Protein AF-A0A8T2UCJ9-F1 (afdb_monomer_lite)

Organism: Ceratopteris richardii (NCBI:txid49495)

Sequence (100 aa):
MMRISHARVVLGVSGDASLSQITEAYQCLKTAKGSGPIFKDAAYTTGVSVARGSRRMQFSAVAVPFMFIIMGTIGLGLAQARRAYKENQKHSSSHNPFLP

Radius of gyration: 32.93 Å; chains: 1; bounding box: 54×34×90 Å

Foldseek 3Di:
DDDPVVLCVVLVHDPPDDPVVSVVSVVVVVVCVVPDDPPPPDDDDDPDPPPPPDPVVVVCVVVVVVVVVVVVVVVVVVVVVVVVVVVCCVVCPPPPVPPD

pLDDT: mean 71.78, std 15.45, range [41.59, 96.69]

Secondary structure (DSSP, 8-state):
---HHHHHHHHT--TT--HHHHHHHHHHHHHHTTS--------S----------HHHHHHHHHHHHHHHHHHHHHHHHHHHHHHHHHHHHH-----TT--

Structure (mmCIF, N/CA/C/O backbone):
data_AF-A0A8T2UCJ9-F1
#
_entry.id   AF-A0A8T2UCJ9-F1
#
loop_
_atom_site.group_PDB
_atom_site.id
_atom_site.type_symbol
_atom_site.label_atom_id
_atom_site.label_alt_id
_atom_site.label_comp_id
_atom_site.label_asym_id
_atom_site.label_entity_id
_atom_site.label_seq_id
_atom_site.pdbx_PDB_ins_code
_atom_site.Cartn_x
_atom_site.Cartn_y
_atom_site.Cartn_z
_atom_site.occupancy
_atom_site.B_iso_or_equiv
_atom_site.auth_seq_id
_atom_site.auth_comp_id
_atom_site.auth_asym_id
_atom_site.auth_atom_id
_atom_site.pdbx_PDB_model_num
ATOM 1 N N . MET A 1 1 ? 16.957 -28.892 -47.985 1.00 49.56 1 MET A N 1
ATOM 2 C CA . MET A 1 1 ? 17.955 -27.798 -47.909 1.00 49.56 1 MET A CA 1
ATOM 3 C C . MET A 1 1 ? 17.223 -26.463 -47.912 1.00 49.56 1 MET A C 1
ATOM 5 O O . MET A 1 1 ? 16.544 -26.165 -48.886 1.00 49.56 1 MET A O 1
ATOM 9 N N . MET A 1 2 ? 17.287 -25.696 -46.820 1.00 55.62 2 MET A N 1
ATOM 10 C CA . MET A 1 2 ? 16.646 -24.376 -46.731 1.00 55.62 2 MET A CA 1
ATOM 11 C C . MET A 1 2 ? 17.475 -23.360 -47.530 1.00 55.62 2 MET A C 1
ATOM 13 O O . MET A 1 2 ? 18.676 -23.234 -47.301 1.00 55.62 2 MET A O 1
ATOM 17 N N . ARG A 1 3 ? 16.863 -22.675 -48.505 1.00 71.31 3 ARG A N 1
ATOM 18 C CA . ARG A 1 3 ? 17.550 -21.654 -49.313 1.00 71.31 3 ARG A CA 1
ATOM 19 C C . ARG A 1 3 ? 17.758 -20.388 -48.478 1.00 71.31 3 ARG A C 1
ATOM 21 O O . ARG A 1 3 ? 16.851 -19.961 -47.769 1.00 71.31 3 ARG A O 1
ATOM 28 N N . ILE A 1 4 ? 18.932 -19.769 -48.602 1.00 65.50 4 ILE A N 1
ATOM 29 C CA . ILE A 1 4 ? 19.327 -18.553 -47.860 1.00 65.50 4 ILE A CA 1
ATOM 30 C C . ILE A 1 4 ? 18.318 -17.408 -48.069 1.00 65.50 4 ILE A C 1
ATOM 32 O O . ILE A 1 4 ? 18.060 -16.631 -47.153 1.00 65.50 4 ILE A O 1
ATOM 36 N N . SER A 1 5 ? 17.668 -17.359 -49.234 1.00 66.00 5 SER A N 1
ATOM 37 C CA . SER A 1 5 ? 16.584 -16.417 -49.533 1.00 66.00 5 SER A CA 1
ATOM 38 C C . SER A 1 5 ? 15.395 -16.528 -48.571 1.00 66.00 5 SER A C 1
ATOM 40 O O . SER A 1 5 ? 14.861 -15.506 -48.152 1.00 66.00 5 SER A O 1
ATOM 42 N N . HIS A 1 6 ? 15.016 -17.738 -48.150 1.00 68.62 6 HIS A N 1
ATOM 43 C CA . HIS A 1 6 ? 13.927 -17.932 -47.187 1.00 68.62 6 HIS A CA 1
ATOM 44 C C . HIS A 1 6 ? 14.316 -17.498 -45.774 1.00 68.62 6 HIS A C 1
ATOM 46 O O . HIS A 1 6 ? 13.489 -16.940 -45.059 1.00 68.62 6 HIS A O 1
ATOM 52 N N . ALA A 1 7 ? 15.571 -17.717 -45.370 1.00 66.69 7 ALA A N 1
ATOM 53 C CA . ALA A 1 7 ? 16.042 -17.305 -44.049 1.00 66.69 7 ALA A CA 1
ATOM 54 C C . ALA A 1 7 ? 15.982 -15.778 -43.873 1.00 66.69 7 ALA A C 1
ATOM 56 O O . ALA A 1 7 ? 15.621 -15.299 -42.802 1.00 66.69 7 ALA A O 1
ATOM 57 N N . ARG A 1 8 ? 16.258 -15.015 -44.939 1.00 68.44 8 ARG A N 1
ATOM 58 C CA . ARG A 1 8 ? 16.179 -13.545 -44.931 1.00 68.44 8 ARG A CA 1
ATOM 59 C C . ARG A 1 8 ? 14.760 -13.033 -44.704 1.00 68.44 8 ARG A C 1
ATOM 61 O O . ARG A 1 8 ? 14.563 -12.170 -43.857 1.00 68.44 8 ARG A O 1
ATOM 68 N N . VAL A 1 9 ? 13.782 -13.611 -45.406 1.00 74.88 9 VAL A N 1
ATOM 69 C CA . VAL A 1 9 ? 12.361 -13.255 -45.253 1.00 74.88 9 VAL A CA 1
ATOM 70 C C . VAL A 1 9 ? 11.874 -13.562 -43.837 1.00 74.88 9 VAL A C 1
ATOM 72 O O . VAL A 1 9 ? 11.217 -12.731 -43.222 1.00 74.88 9 VAL A O 1
ATOM 75 N N . VAL A 1 10 ? 12.245 -14.724 -43.292 1.00 74.56 10 VAL A N 1
ATOM 76 C CA . VAL A 1 10 ? 11.839 -15.139 -41.938 1.00 74.56 10 VAL A CA 1
ATOM 77 C C . VAL A 1 10 ? 12.464 -14.259 -40.850 1.00 74.56 10 VAL A C 1
ATOM 79 O O . VAL A 1 10 ? 11.829 -14.010 -39.830 1.00 74.56 10 VAL A O 1
ATOM 82 N N . LEU A 1 11 ? 13.692 -13.778 -41.056 1.00 73.69 11 LEU A N 1
ATOM 83 C CA . LEU A 1 11 ? 14.400 -12.921 -40.100 1.00 73.69 11 LEU A CA 1
ATOM 84 C C . LEU A 1 11 ? 14.146 -11.418 -40.316 1.00 73.69 11 LEU A C 1
ATOM 86 O O . LEU A 1 11 ? 14.627 -10.616 -39.521 1.00 73.69 11 LEU A O 1
ATOM 90 N N . GLY A 1 12 ? 13.412 -11.025 -41.366 1.00 73.31 12 GLY A N 1
ATOM 91 C CA . GLY A 1 12 ? 13.147 -9.619 -41.694 1.00 73.31 12 GLY A CA 1
ATOM 92 C C . GLY A 1 12 ? 14.399 -8.831 -42.099 1.00 73.31 12 GLY A C 1
ATOM 93 O O . GLY A 1 12 ? 14.488 -7.635 -41.838 1.00 73.31 12 GLY A O 1
ATOM 94 N N . VAL A 1 13 ? 15.389 -9.500 -42.695 1.00 73.50 13 VAL A N 1
ATOM 95 C CA . VAL A 1 13 ? 16.696 -8.914 -43.032 1.00 73.50 13 VAL A CA 1
ATOM 96 C C . VAL A 1 13 ? 16.749 -8.536 -44.521 1.00 73.50 13 VAL A C 1
ATOM 98 O O . VAL A 1 13 ? 16.239 -9.271 -45.366 1.00 73.50 13 VAL A O 1
ATOM 101 N N . SER A 1 14 ? 17.382 -7.397 -44.842 1.00 74.38 14 SER A N 1
ATOM 102 C CA . SER A 1 14 ? 17.502 -6.855 -46.209 1.00 74.38 14 SER A CA 1
ATOM 103 C C . SER A 1 14 ? 18.088 -7.860 -47.215 1.00 74.38 14 SER A C 1
ATOM 105 O O . SER A 1 14 ? 18.941 -8.686 -46.877 1.00 74.38 14 SER A O 1
ATOM 107 N N . GLY A 1 15 ? 17.642 -7.772 -48.474 1.00 71.62 15 GLY A N 1
ATOM 108 C CA . GLY A 1 15 ? 18.016 -8.680 -49.566 1.00 71.62 15 GLY A CA 1
ATOM 109 C C . GLY A 1 15 ? 19.519 -8.742 -49.856 1.00 71.62 15 GLY A C 1
ATOM 110 O O . GLY A 1 15 ? 20.002 -9.792 -50.278 1.00 71.62 15 GLY A O 1
ATOM 111 N N . ASP A 1 16 ? 20.260 -7.685 -49.526 1.00 76.81 16 ASP A N 1
ATOM 112 C CA . ASP A 1 16 ? 21.709 -7.580 -49.753 1.00 76.81 16 ASP A CA 1
ATOM 113 C C . ASP A 1 16 ? 22.548 -7.927 -48.512 1.00 76.81 16 ASP A C 1
ATOM 115 O O . ASP A 1 16 ? 23.769 -7.782 -48.506 1.00 76.81 16 ASP A O 1
ATOM 119 N N . ALA A 1 17 ? 21.914 -8.401 -47.436 1.00 76.69 17 ALA A N 1
ATOM 120 C CA . ALA A 1 17 ? 22.602 -8.644 -46.177 1.00 76.69 17 ALA A CA 1
ATOM 121 C C . ALA A 1 17 ? 23.618 -9.790 -46.253 1.00 76.69 17 ALA A C 1
ATOM 123 O O . ALA A 1 17 ? 23.356 -10.866 -46.812 1.00 76.69 17 ALA A O 1
ATOM 124 N N . SER A 1 18 ? 24.770 -9.571 -45.617 1.00 82.25 18 SER A N 1
ATOM 125 C CA . SER A 1 18 ? 25.839 -10.563 -45.517 1.00 82.25 18 SER A CA 1
ATOM 126 C C . SER A 1 18 ? 25.449 -11.706 -44.572 1.00 82.25 18 SER A C 1
ATOM 128 O O . SER A 1 18 ? 24.616 -11.554 -43.677 1.00 82.25 18 SER A O 1
ATOM 130 N N . LEU A 1 19 ? 26.077 -12.875 -44.735 1.00 80.94 19 LEU A N 1
ATOM 131 C CA . LEU A 1 19 ? 25.830 -14.030 -43.856 1.00 80.94 19 LEU A CA 1
ATOM 132 C C . LEU A 1 19 ? 26.114 -13.717 -42.377 1.00 80.94 19 LEU A C 1
ATOM 134 O O . LEU A 1 19 ? 25.466 -14.282 -41.495 1.00 80.94 19 LEU A O 1
ATOM 138 N N . SER A 1 20 ? 27.037 -12.787 -42.115 1.00 83.81 20 SER A N 1
ATOM 139 C CA . SER A 1 20 ? 27.346 -12.306 -40.767 1.00 83.81 20 SER A CA 1
ATOM 140 C C . SER A 1 20 ? 26.127 -11.645 -40.117 1.00 83.81 20 SER A C 1
ATOM 142 O O . SER A 1 20 ? 25.705 -12.054 -39.038 1.00 83.81 20 SER A O 1
ATOM 144 N N . GLN A 1 21 ? 25.473 -10.725 -40.834 1.00 81.00 21 GLN A N 1
ATOM 145 C CA . GLN A 1 21 ? 24.271 -10.030 -40.359 1.00 81.00 21 GLN A CA 1
ATOM 146 C C . GLN A 1 21 ? 23.094 -10.991 -40.145 1.00 81.00 21 GLN A C 1
ATOM 148 O O . GLN A 1 21 ? 22.348 -10.866 -39.177 1.00 81.00 21 GLN A O 1
ATOM 153 N N . ILE A 1 22 ? 22.944 -11.994 -41.016 1.00 81.94 22 ILE A N 1
ATOM 154 C CA . ILE A 1 22 ? 21.910 -13.032 -40.870 1.00 81.94 22 ILE A CA 1
ATOM 155 C C . ILE A 1 22 ? 22.167 -13.875 -39.611 1.00 81.94 22 ILE A C 1
ATOM 157 O O . ILE A 1 22 ? 21.233 -14.198 -38.877 1.00 81.94 22 ILE A O 1
ATOM 161 N N . THR A 1 23 ? 23.430 -14.210 -39.339 1.00 81.62 23 THR A N 1
ATOM 162 C CA . THR A 1 23 ? 23.823 -14.995 -38.160 1.00 81.62 23 THR A CA 1
ATOM 163 C C . THR A 1 23 ? 23.622 -14.198 -36.876 1.00 81.62 23 THR A C 1
ATOM 165 O O . THR A 1 23 ? 23.117 -14.738 -35.895 1.00 81.62 23 THR A O 1
ATOM 168 N N . GLU A 1 24 ? 23.955 -12.910 -36.888 1.00 83.69 24 GLU A N 1
ATOM 169 C CA . GLU A 1 24 ? 23.734 -12.001 -35.766 1.00 83.69 24 GLU A CA 1
ATOM 170 C C . GLU A 1 24 ? 22.240 -11.840 -35.452 1.00 83.69 24 GLU A C 1
ATOM 172 O O . GLU A 1 24 ? 21.825 -12.049 -34.309 1.00 83.69 24 GLU A O 1
ATOM 177 N N . ALA A 1 25 ? 21.410 -11.576 -36.467 1.00 80.06 25 ALA A N 1
ATOM 178 C CA . ALA A 1 25 ? 19.957 -11.488 -36.317 1.00 80.06 25 ALA A CA 1
ATOM 179 C C . ALA A 1 25 ? 19.359 -12.800 -35.780 1.00 80.06 25 ALA A C 1
ATOM 181 O O . ALA A 1 25 ? 18.504 -12.787 -34.892 1.00 80.06 25 ALA A O 1
ATOM 182 N N . TYR A 1 26 ? 19.849 -13.946 -36.259 1.00 79.44 26 TYR A N 1
ATOM 183 C CA . TYR A 1 26 ? 19.434 -15.257 -35.766 1.00 79.44 26 TYR A CA 1
ATOM 184 C C . TYR A 1 26 ? 19.848 -15.502 -34.308 1.00 79.44 26 TYR A C 1
ATOM 186 O O . TYR A 1 26 ? 19.045 -16.004 -33.520 1.00 79.44 26 TYR A O 1
ATOM 194 N N . GLN A 1 27 ? 21.072 -15.132 -33.919 1.00 79.62 27 GLN A N 1
ATOM 195 C CA . GLN A 1 27 ? 21.528 -15.237 -32.530 1.00 79.62 27 GLN A CA 1
ATO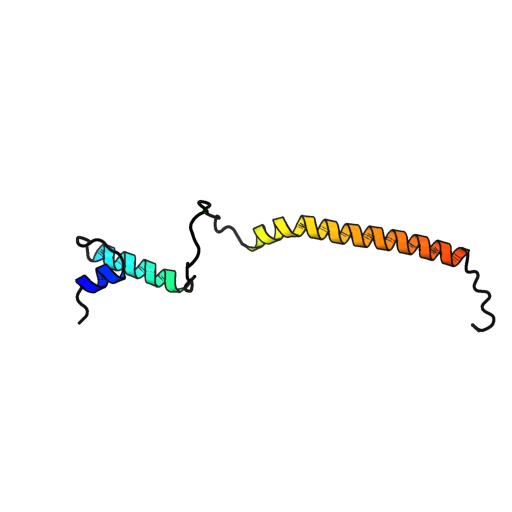M 196 C C . GLN A 1 27 ? 20.714 -14.326 -31.609 1.00 79.62 27 GLN A C 1
ATOM 198 O O . GLN A 1 27 ? 20.291 -14.771 -30.546 1.00 79.62 27 GLN A O 1
ATOM 203 N N . CYS A 1 28 ? 20.416 -13.100 -32.043 1.00 75.12 28 CYS A N 1
ATOM 204 C CA . CYS A 1 28 ? 19.542 -12.169 -31.328 1.00 75.12 28 CYS A CA 1
ATOM 205 C C . CYS A 1 28 ? 18.124 -12.741 -31.142 1.00 75.12 28 CYS A C 1
ATOM 207 O O . CYS A 1 28 ? 17.561 -12.701 -30.048 1.00 75.12 28 CYS A O 1
ATOM 209 N N . LEU A 1 29 ? 17.558 -13.372 -32.175 1.00 75.31 29 LEU A N 1
ATOM 210 C CA . LEU A 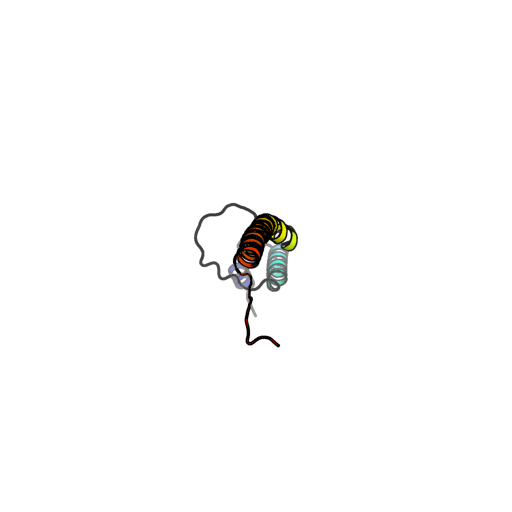1 29 ? 16.265 -14.051 -32.067 1.00 75.31 29 LEU A CA 1
ATOM 211 C C . LEU A 1 29 ? 16.327 -15.253 -31.109 1.00 75.31 29 LEU A C 1
ATOM 213 O O . LEU A 1 29 ? 15.402 -15.497 -30.331 1.00 75.31 29 LEU A O 1
ATOM 217 N N . LYS A 1 30 ? 17.426 -16.012 -31.140 1.00 74.62 30 LYS A N 1
ATOM 218 C CA . LYS A 1 30 ? 17.629 -17.178 -30.276 1.00 74.62 30 LYS A CA 1
ATOM 219 C C . LYS A 1 30 ? 17.799 -16.780 -28.807 1.00 74.62 30 LYS A C 1
ATOM 221 O O . LYS A 1 30 ? 17.258 -17.468 -27.945 1.00 74.62 30 LYS A O 1
ATOM 226 N N . THR A 1 31 ? 18.482 -15.672 -28.512 1.00 67.44 31 THR A N 1
ATOM 227 C CA . THR A 1 31 ? 18.589 -15.122 -27.148 1.00 67.44 31 THR A CA 1
ATOM 228 C C . THR A 1 31 ? 17.270 -14.505 -26.680 1.00 67.44 31 THR A C 1
ATOM 230 O O . THR A 1 31 ? 16.910 -14.648 -25.511 1.00 67.44 31 THR A O 1
ATOM 233 N N . ALA A 1 32 ? 16.484 -13.919 -27.590 1.00 59.62 32 ALA A N 1
ATOM 234 C CA . ALA A 1 32 ? 15.136 -13.435 -27.298 1.00 59.62 32 ALA A CA 1
ATOM 235 C C . ALA A 1 32 ? 14.135 -14.564 -26.978 1.00 59.62 32 ALA A C 1
ATOM 237 O O . ALA A 1 32 ? 13.160 -14.317 -26.275 1.00 59.62 32 ALA A O 1
ATOM 238 N N . LYS A 1 33 ? 14.387 -15.815 -27.396 1.00 55.44 33 LYS A N 1
ATOM 239 C CA . LYS A 1 33 ? 13.521 -16.984 -27.127 1.00 55.44 33 LYS A CA 1
ATOM 240 C C . LYS A 1 33 ? 13.426 -17.379 -25.638 1.00 55.44 33 LYS A C 1
ATOM 242 O O . LYS A 1 33 ? 12.586 -18.199 -25.281 1.00 55.44 33 LYS A O 1
ATOM 247 N N . GLY A 1 34 ? 14.233 -16.776 -24.757 1.00 50.25 34 GLY A N 1
ATOM 248 C CA . GLY A 1 34 ? 14.042 -16.833 -23.297 1.00 50.25 34 GLY A CA 1
ATOM 249 C C . GLY A 1 34 ? 12.947 -15.891 -22.765 1.00 50.25 34 GLY A C 1
ATOM 250 O O . GLY A 1 34 ? 12.596 -15.943 -21.590 1.00 50.25 34 GLY A O 1
ATOM 251 N N . SER A 1 35 ? 12.396 -15.030 -23.621 1.00 54.31 35 SER A N 1
ATOM 252 C CA . SER A 1 35 ? 11.235 -14.182 -23.365 1.00 54.31 35 SER A CA 1
ATOM 253 C C . SER A 1 35 ? 10.119 -14.652 -24.291 1.00 54.31 35 SER A C 1
ATOM 255 O O . SER A 1 35 ? 10.156 -14.381 -25.487 1.00 54.31 35 SER A O 1
ATOM 257 N N . GLY A 1 36 ? 9.153 -15.392 -23.742 1.00 49.47 36 GLY A N 1
ATOM 258 C CA . GLY A 1 36 ? 8.016 -15.937 -24.487 1.00 49.47 36 GLY A CA 1
ATOM 259 C C . GLY A 1 36 ? 7.257 -14.900 -25.334 1.00 49.47 36 GLY A C 1
ATOM 260 O O . GLY A 1 36 ? 7.422 -13.689 -25.148 1.00 49.47 36 GLY A O 1
ATOM 261 N N . PRO A 1 37 ? 6.420 -15.365 -26.275 1.00 47.38 37 PRO A N 1
ATOM 262 C CA . PRO A 1 37 ? 5.728 -14.503 -27.218 1.00 47.38 37 PRO A CA 1
ATOM 263 C C . PRO A 1 37 ? 4.711 -13.635 -26.473 1.00 47.38 37 PRO A C 1
ATOM 265 O O . PRO A 1 37 ? 3.645 -14.101 -26.080 1.00 47.38 37 PRO A O 1
ATOM 268 N N . ILE A 1 38 ? 5.023 -12.352 -26.297 1.00 52.50 38 ILE A N 1
ATOM 269 C CA . ILE A 1 38 ? 3.978 -11.348 -26.112 1.00 52.50 38 ILE A CA 1
ATOM 270 C C . ILE A 1 38 ? 3.356 -11.178 -27.494 1.00 52.50 38 ILE A C 1
ATOM 272 O O . ILE A 1 38 ? 3.934 -10.533 -28.367 1.00 52.50 38 ILE A O 1
ATOM 276 N N . PHE A 1 39 ? 2.218 -11.833 -27.700 1.00 41.59 39 PHE A N 1
ATOM 277 C CA . PHE A 1 39 ? 1.318 -11.588 -28.816 1.00 41.59 39 PHE A CA 1
ATOM 278 C C . PHE A 1 39 ? 0.930 -10.103 -28.763 1.00 41.59 39 PHE A C 1
ATOM 280 O O . PHE A 1 39 ? 0.170 -9.680 -27.893 1.00 41.59 39 PHE A O 1
ATOM 287 N N . LYS A 1 40 ? 1.563 -9.281 -29.605 1.00 46.53 40 LYS A N 1
ATOM 288 C CA . LYS A 1 40 ? 1.330 -7.835 -29.672 1.00 46.53 40 LYS A CA 1
ATOM 289 C C . LYS A 1 40 ? 0.228 -7.532 -30.680 1.00 46.53 40 LYS A C 1
ATOM 291 O O . LYS A 1 40 ? 0.473 -6.861 -31.674 1.00 46.53 40 LYS A O 1
ATOM 296 N N . ASP A 1 41 ? -0.982 -7.964 -30.354 1.00 48.09 41 ASP A N 1
ATOM 297 C CA . ASP A 1 41 ? -2.191 -7.264 -30.788 1.00 48.09 41 ASP A CA 1
ATOM 298 C C . ASP A 1 41 ? -2.513 -6.218 -29.721 1.00 48.09 41 ASP A C 1
ATOM 300 O O . ASP A 1 41 ? -3.388 -6.375 -28.877 1.00 48.09 41 ASP A O 1
ATOM 304 N N . ALA A 1 42 ? -1.714 -5.157 -29.694 1.00 45.06 42 ALA A N 1
ATOM 305 C CA . ALA A 1 42 ? -2.024 -3.965 -28.925 1.00 45.06 42 ALA A CA 1
ATOM 306 C C . ALA A 1 42 ? -1.412 -2.777 -29.655 1.00 45.06 42 ALA A C 1
ATOM 308 O O . ALA A 1 42 ? -0.227 -2.476 -29.528 1.00 45.06 42 ALA A O 1
ATOM 309 N N . ALA A 1 43 ? -2.256 -2.222 -30.521 1.00 44.97 43 ALA A N 1
ATOM 310 C CA . ALA A 1 43 ? -2.413 -0.810 -30.815 1.00 44.97 43 ALA A CA 1
ATOM 311 C C . ALA A 1 43 ? -1.290 0.125 -30.331 1.00 44.97 43 ALA A C 1
ATOM 313 O O . ALA A 1 43 ? -0.975 0.212 -29.147 1.00 44.97 43 ALA A O 1
ATOM 314 N N . TYR A 1 44 ? -0.760 0.876 -31.298 1.00 51.38 44 TYR A N 1
ATOM 315 C CA . TYR A 1 44 ? -0.511 2.317 -31.229 1.00 51.38 44 TYR A CA 1
ATOM 316 C C . TYR A 1 44 ? -0.566 2.965 -29.833 1.00 51.38 44 TYR A C 1
ATOM 318 O O . TYR A 1 44 ? -1.570 2.887 -29.138 1.00 51.38 44 TYR A O 1
ATOM 326 N N . THR A 1 45 ? 0.463 3.767 -29.543 1.00 54.72 45 THR A N 1
ATOM 327 C CA . THR A 1 45 ? 0.617 4.710 -28.416 1.00 54.72 45 THR A CA 1
ATOM 328 C C . THR A 1 45 ? 1.135 4.138 -27.101 1.00 54.72 45 THR A C 1
ATOM 330 O O . THR A 1 45 ? 0.396 3.902 -26.159 1.00 54.72 45 THR A O 1
ATOM 333 N N . THR A 1 46 ? 2.461 4.054 -26.975 1.00 42.75 46 THR A N 1
ATOM 334 C CA . THR A 1 46 ? 3.173 4.728 -25.869 1.00 42.75 46 THR A CA 1
ATOM 335 C C . THR A 1 46 ? 4.679 4.682 -26.118 1.00 42.75 46 THR A C 1
ATOM 337 O O . THR A 1 46 ? 5.340 3.664 -25.936 1.00 42.75 46 THR A O 1
ATOM 340 N N . GLY A 1 47 ? 5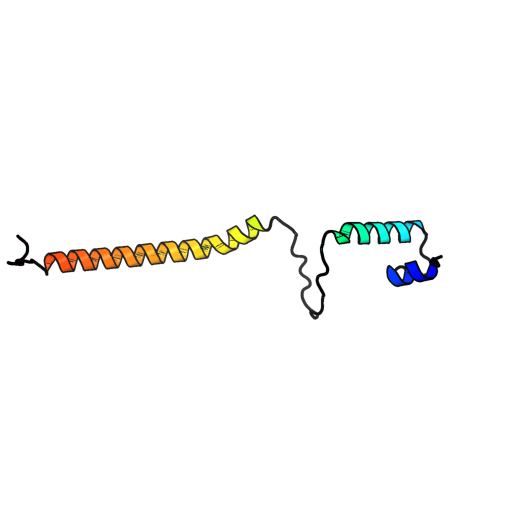.236 5.814 -26.550 1.00 47.38 47 GLY A N 1
ATOM 341 C CA . GLY A 1 47 ? 6.677 6.038 -26.665 1.00 47.38 47 GLY A CA 1
ATOM 342 C C . GLY A 1 47 ? 7.335 6.271 -25.306 1.00 47.38 47 GLY A C 1
ATOM 343 O O . GLY A 1 47 ? 7.979 7.294 -25.112 1.00 47.38 47 GLY A O 1
ATOM 344 N N . VAL A 1 48 ? 7.164 5.351 -24.356 1.00 51.16 48 VAL A N 1
ATOM 345 C CA . VAL A 1 48 ? 7.885 5.397 -23.081 1.00 51.16 48 VAL A CA 1
ATOM 346 C C . VAL A 1 48 ? 8.650 4.095 -22.931 1.00 51.16 48 VAL A C 1
ATOM 348 O O . VAL A 1 48 ? 8.089 3.041 -22.635 1.00 51.16 48 VAL A O 1
ATOM 351 N N . SER A 1 49 ? 9.959 4.171 -23.154 1.00 49.91 49 SER A N 1
ATOM 352 C CA . SER A 1 49 ? 10.890 3.138 -22.730 1.00 49.91 49 SER A CA 1
ATOM 353 C C . SER A 1 49 ? 10.861 3.085 -21.205 1.00 49.91 49 SER A C 1
ATOM 355 O O . SER A 1 49 ? 11.531 3.844 -20.509 1.00 49.91 49 SER A O 1
ATOM 357 N N . VAL A 1 50 ? 10.043 2.186 -20.660 1.00 57.06 50 VAL A N 1
ATOM 358 C CA . VAL A 1 50 ? 10.080 1.889 -19.231 1.00 57.06 50 VAL A CA 1
ATOM 359 C C . VAL A 1 50 ? 11.415 1.196 -18.981 1.00 57.06 50 VAL A C 1
ATOM 361 O O . VAL A 1 50 ? 11.598 0.025 -19.325 1.00 57.06 50 VAL A O 1
ATOM 364 N N . ALA A 1 51 ? 12.386 1.950 -18.462 1.00 54.12 51 ALA A N 1
ATOM 365 C CA . ALA A 1 51 ? 13.683 1.415 -18.089 1.00 54.12 51 ALA A CA 1
ATOM 366 C C . ALA A 1 51 ? 13.460 0.196 -17.187 1.00 54.12 51 ALA A C 1
ATOM 368 O O . ALA A 1 51 ? 12.727 0.260 -16.197 1.00 54.12 51 ALA A O 1
ATOM 369 N N . ARG A 1 52 ? 14.077 -0.930 -17.559 1.00 52.88 52 ARG A N 1
ATOM 370 C CA . ARG A 1 52 ? 13.994 -2.230 -16.877 1.00 52.88 52 ARG A CA 1
ATOM 371 C C . ARG A 1 52 ? 14.773 -2.194 -15.552 1.00 52.88 52 ARG A C 1
ATOM 373 O O . ARG A 1 52 ? 15.644 -3.020 -15.313 1.00 52.88 52 ARG A O 1
ATOM 380 N N . GLY A 1 53 ? 14.494 -1.206 -14.706 1.00 57.44 53 GLY A N 1
ATOM 381 C CA . GLY A 1 53 ? 15.012 -1.082 -13.351 1.00 57.44 53 GLY A CA 1
ATOM 382 C C . GLY A 1 53 ? 14.154 -1.908 -12.399 1.00 57.44 53 GLY A C 1
ATOM 383 O O . GLY A 1 53 ? 12.940 -1.748 -12.372 1.00 57.44 53 GLY A O 1
ATOM 384 N N . SER A 1 54 ? 14.795 -2.833 -11.677 1.00 59.47 54 SER A N 1
ATOM 385 C CA . SER A 1 54 ? 14.263 -3.705 -10.615 1.00 59.47 54 SER A CA 1
ATOM 386 C C . SER A 1 54 ? 12.763 -3.548 -10.300 1.00 59.47 54 SER A C 1
ATOM 388 O O . SER A 1 54 ? 12.360 -2.674 -9.530 1.00 59.47 54 SER A O 1
ATOM 390 N N . ARG A 1 55 ? 11.936 -4.468 -10.826 1.00 60.44 55 ARG A N 1
ATOM 391 C CA . ARG A 1 55 ? 10.482 -4.566 -10.556 1.00 60.44 55 ARG A CA 1
ATOM 392 C C . ARG A 1 55 ? 10.114 -4.442 -9.068 1.00 60.44 55 ARG A C 1
ATOM 394 O O . ARG A 1 55 ? 9.034 -3.961 -8.746 1.00 60.44 55 ARG A O 1
ATOM 401 N N . ARG A 1 56 ? 11.002 -4.855 -8.153 1.00 61.06 56 ARG A N 1
ATOM 402 C CA . ARG A 1 56 ? 10.782 -4.767 -6.697 1.00 61.06 56 ARG A CA 1
ATOM 403 C C . ARG A 1 56 ? 10.779 -3.329 -6.178 1.00 61.06 56 ARG A C 1
ATOM 405 O O . ARG A 1 56 ? 9.996 -3.006 -5.292 1.00 61.06 56 ARG A O 1
ATOM 412 N N . MET A 1 57 ? 11.633 -2.471 -6.727 1.00 61.62 57 MET A N 1
ATOM 413 C CA . MET A 1 57 ? 11.776 -1.086 -6.272 1.00 61.62 57 MET A CA 1
ATOM 414 C C . MET A 1 57 ? 10.600 -0.223 -6.747 1.00 61.62 57 MET A C 1
ATOM 416 O O . MET A 1 57 ? 10.107 0.612 -5.995 1.00 61.62 57 MET A O 1
ATOM 420 N N . GLN A 1 58 ? 10.075 -0.511 -7.942 1.00 62.72 58 GLN A N 1
ATOM 421 C CA . GLN A 1 58 ? 8.852 0.109 -8.462 1.00 62.72 58 GLN A CA 1
ATOM 422 C C . GLN A 1 58 ? 7.609 -0.303 -7.661 1.00 62.72 58 GLN A C 1
ATOM 424 O O . GLN A 1 58 ? 6.788 0.546 -7.325 1.00 62.72 58 GLN A O 1
ATOM 429 N N . PHE A 1 59 ? 7.489 -1.586 -7.298 1.00 65.50 59 PHE A N 1
ATOM 430 C CA . PHE A 1 59 ? 6.364 -2.060 -6.487 1.00 65.50 59 PHE A CA 1
ATOM 431 C C . PHE A 1 59 ? 6.368 -1.443 -5.081 1.00 65.50 59 PHE A C 1
ATOM 433 O O . PHE A 1 59 ? 5.326 -1.019 -4.591 1.00 65.50 59 PHE A O 1
ATOM 440 N N . SER A 1 60 ? 7.548 -1.330 -4.461 1.00 71.62 60 SER A N 1
ATOM 441 C CA . SER A 1 60 ? 7.699 -0.693 -3.148 1.00 71.62 60 SER A CA 1
ATOM 442 C C . SER A 1 60 ? 7.289 0.784 -3.173 1.00 71.62 60 SER A C 1
ATOM 444 O O . SER A 1 60 ? 6.494 1.214 -2.342 1.00 71.62 60 SER A O 1
ATOM 446 N N . ALA A 1 61 ? 7.745 1.549 -4.172 1.00 78.19 61 ALA A N 1
ATOM 447 C CA . ALA A 1 61 ? 7.427 2.974 -4.282 1.00 78.19 61 ALA A CA 1
ATOM 448 C C . ALA A 1 61 ? 5.917 3.249 -4.408 1.00 78.19 61 ALA A C 1
ATOM 450 O O . ALA A 1 61 ? 5.425 4.237 -3.868 1.00 78.19 61 ALA A O 1
ATOM 451 N N . VAL A 1 62 ? 5.175 2.362 -5.080 1.00 80.69 62 VAL A N 1
ATOM 452 C CA . VAL A 1 62 ? 3.719 2.493 -5.236 1.00 80.69 62 VAL A CA 1
ATOM 453 C C . VAL A 1 62 ? 2.965 1.975 -4.010 1.00 80.69 62 VAL A C 1
ATOM 455 O O . VAL A 1 62 ? 1.957 2.561 -3.638 1.00 80.69 62 VAL A O 1
ATOM 458 N N . ALA A 1 63 ? 3.431 0.909 -3.355 1.00 84.94 63 ALA A N 1
ATOM 459 C CA . ALA A 1 63 ? 2.713 0.283 -2.241 1.00 84.94 63 ALA A CA 1
ATOM 460 C C . ALA A 1 63 ? 2.808 1.066 -0.917 1.00 84.94 63 ALA A C 1
ATOM 462 O O . ALA A 1 63 ? 1.855 1.062 -0.135 1.00 84.94 63 ALA A O 1
ATOM 463 N N . VAL A 1 64 ? 3.931 1.747 -0.661 1.00 91.25 64 VAL A N 1
ATOM 464 C CA . VAL A 1 64 ? 4.181 2.500 0.584 1.00 91.25 64 VAL A CA 1
ATOM 465 C C . VAL A 1 64 ? 3.071 3.507 0.942 1.00 91.25 64 VAL A C 1
ATOM 467 O O . VAL A 1 64 ? 2.590 3.437 2.077 1.00 91.25 64 VAL A O 1
ATOM 470 N N . PRO A 1 65 ? 2.601 4.404 0.046 1.00 91.81 65 PRO A N 1
ATOM 471 C CA . PRO A 1 65 ? 1.550 5.361 0.404 1.00 91.81 65 PRO A CA 1
ATOM 472 C C . PRO A 1 65 ? 0.232 4.678 0.798 1.00 91.81 65 PRO A C 1
ATOM 474 O O . PRO A 1 65 ? -0.406 5.092 1.763 1.00 91.81 65 PRO A O 1
ATOM 477 N N . PHE A 1 66 ? -0.157 3.594 0.120 1.00 93.19 66 PHE A N 1
ATOM 478 C CA . PHE A 1 66 ? -1.387 2.867 0.453 1.00 93.19 66 PHE A CA 1
ATOM 479 C C . PHE A 1 66 ? -1.279 2.123 1.783 1.00 93.19 66 PHE A C 1
ATOM 481 O O . PHE A 1 66 ? -2.227 2.128 2.565 1.00 93.19 66 PHE A O 1
ATOM 488 N N . MET A 1 67 ? -0.117 1.538 2.082 1.00 93.31 67 MET A N 1
ATOM 489 C CA . MET A 1 67 ? 0.118 0.899 3.378 1.00 93.31 67 MET A CA 1
ATOM 490 C C . MET A 1 67 ? 0.027 1.902 4.527 1.00 93.31 67 MET A C 1
ATOM 492 O O . MET A 1 67 ? -0.547 1.585 5.568 1.00 93.31 67 MET A O 1
ATOM 496 N N . PHE A 1 68 ? 0.520 3.128 4.329 1.00 94.44 68 PHE A N 1
ATOM 497 C CA . PHE A 1 68 ? 0.390 4.188 5.326 1.00 94.44 68 PHE A CA 1
ATOM 498 C C . PHE A 1 68 ? -1.077 4.564 5.574 1.00 94.44 68 PHE A C 1
ATOM 500 O O . PHE A 1 68 ? -1.490 4.696 6.725 1.00 94.44 68 PHE A O 1
ATOM 507 N N . ILE A 1 69 ? -1.886 4.659 4.512 1.00 95.69 69 ILE A N 1
ATOM 508 C CA . ILE A 1 69 ? -3.329 4.922 4.623 1.00 95.69 69 ILE A CA 1
ATOM 509 C C . ILE A 1 69 ? -4.026 3.800 5.402 1.00 95.69 69 ILE A C 1
ATOM 511 O O . ILE A 1 69 ? -4.771 4.087 6.336 1.00 95.69 69 ILE A O 1
ATOM 515 N N . ILE A 1 70 ? -3.763 2.533 5.066 1.00 95.94 70 ILE A N 1
ATOM 516 C CA . ILE A 1 70 ? -4.366 1.374 5.745 1.00 95.94 70 ILE A CA 1
ATOM 517 C C . ILE A 1 70 ? -3.981 1.351 7.229 1.00 95.94 70 ILE A C 1
ATOM 519 O O . ILE A 1 70 ? -4.836 1.184 8.096 1.00 95.94 70 ILE A O 1
ATOM 523 N N . MET A 1 71 ? -2.704 1.566 7.547 1.00 95.81 71 MET A N 1
ATOM 524 C CA . MET A 1 71 ? -2.249 1.597 8.938 1.00 95.81 71 MET A CA 1
ATOM 525 C C . MET A 1 71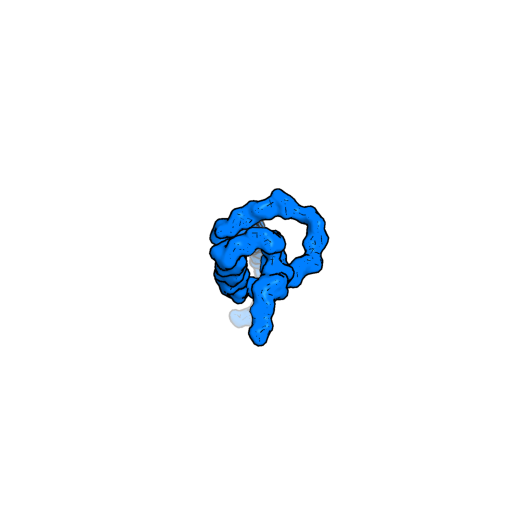 ? -2.886 2.763 9.711 1.00 95.81 71 MET A C 1
ATOM 527 O O . MET A 1 71 ? -3.299 2.601 10.861 1.00 95.81 71 MET A O 1
ATOM 531 N N . GLY A 1 72 ? -3.019 3.926 9.065 1.00 94.12 72 GLY A N 1
ATOM 532 C CA . GLY A 1 72 ? -3.663 5.108 9.632 1.00 94.12 72 GLY A CA 1
ATOM 533 C C . GLY A 1 72 ? -5.143 4.886 9.943 1.00 94.12 72 GLY A C 1
ATOM 534 O O . GLY A 1 72 ? -5.593 5.206 11.044 1.00 94.12 72 GLY A O 1
ATOM 535 N N . THR A 1 73 ? -5.900 4.289 9.018 1.00 96.44 73 THR A N 1
ATOM 536 C CA . THR A 1 73 ? -7.334 4.016 9.214 1.00 96.44 73 THR A CA 1
ATOM 537 C C . THR A 1 73 ? -7.577 2.963 10.287 1.00 96.44 73 THR A C 1
ATOM 539 O O . THR A 1 73 ? -8.459 3.155 11.125 1.00 96.44 73 THR A O 1
ATOM 542 N N . ILE A 1 74 ? -6.766 1.901 10.332 1.00 96.69 74 ILE A N 1
ATOM 543 C CA . ILE A 1 74 ? -6.825 0.898 11.403 1.00 96.69 74 ILE A CA 1
ATOM 544 C C . ILE A 1 74 ? -6.559 1.562 12.760 1.00 96.69 74 ILE A C 1
ATOM 546 O O . ILE A 1 74 ? -7.329 1.370 13.701 1.00 96.69 74 ILE A O 1
ATOM 550 N N . GLY A 1 75 ? -5.513 2.388 12.867 1.00 94.75 75 GLY A N 1
ATOM 551 C CA . GLY A 1 75 ? -5.173 3.086 14.109 1.00 94.75 75 GLY A CA 1
ATOM 552 C C . GLY A 1 75 ? -6.285 4.019 14.600 1.00 94.75 75 GLY A C 1
ATOM 553 O O . GLY A 1 75 ? -6.684 3.951 15.765 1.00 94.75 75 GLY A O 1
ATOM 554 N N . LEU A 1 76 ? -6.825 4.852 13.707 1.00 93.00 76 LEU A N 1
ATOM 555 C CA . LEU A 1 76 ? -7.934 5.768 14.001 1.00 93.00 76 LEU A CA 1
ATOM 556 C C . LEU A 1 76 ? -9.210 5.011 14.400 1.00 93.00 76 LEU A C 1
ATOM 558 O O . LEU A 1 76 ? -9.833 5.349 15.408 1.00 93.00 76 LEU A O 1
ATOM 562 N N . GLY A 1 77 ? -9.569 3.958 13.661 1.00 92.38 77 GLY A N 1
ATOM 563 C CA . GLY A 1 77 ? -10.734 3.122 13.957 1.00 92.38 77 GLY A CA 1
ATOM 564 C C . GLY A 1 77 ? -10.628 2.442 15.323 1.00 92.38 77 GLY A C 1
ATOM 565 O O . GLY A 1 77 ? -11.553 2.524 16.134 1.00 92.38 77 GLY A O 1
ATOM 566 N N . LEU A 1 78 ? -9.469 1.849 15.631 1.00 92.94 78 LEU A N 1
ATOM 567 C CA . LEU A 1 78 ? -9.208 1.231 16.932 1.00 92.94 78 LEU A CA 1
ATOM 568 C C . LEU A 1 78 ? -9.233 2.255 18.073 1.00 92.94 78 LEU A C 1
ATOM 570 O O . LEU A 1 78 ? -9.783 1.967 19.135 1.00 92.94 78 LEU A O 1
ATOM 574 N N . ALA A 1 79 ? -8.668 3.451 17.889 1.00 90.56 79 ALA A N 1
ATOM 575 C 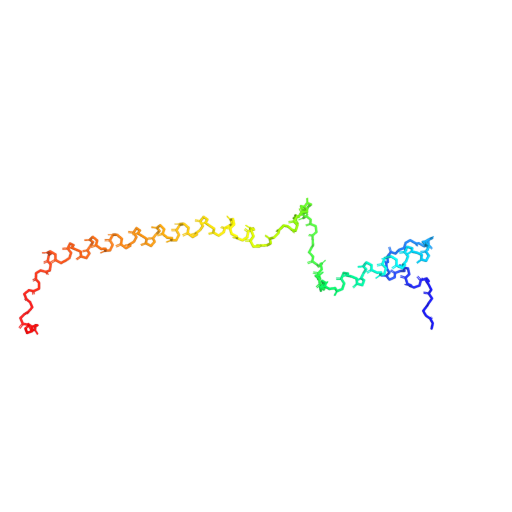CA . ALA A 1 79 ? -8.673 4.491 18.918 1.00 90.56 79 ALA A CA 1
ATOM 576 C C . ALA A 1 79 ? -10.100 4.942 19.276 1.00 90.56 79 ALA A C 1
ATOM 578 O O . ALA A 1 79 ? -10.430 5.065 20.460 1.00 90.56 79 ALA A O 1
ATOM 579 N N . GLN A 1 80 ? -10.957 5.126 18.270 1.00 91.31 80 GLN A N 1
ATOM 580 C CA . GLN A 1 80 ? -12.357 5.503 18.469 1.00 91.31 80 GLN A CA 1
ATOM 581 C C . GLN A 1 80 ? -13.159 4.371 19.118 1.00 91.31 80 GLN A C 1
ATOM 583 O O . GLN A 1 80 ? -13.865 4.612 20.098 1.00 91.31 80 GLN A O 1
ATOM 588 N N . ALA A 1 81 ? -12.975 3.129 18.663 1.00 90.69 81 ALA A N 1
ATOM 589 C CA . ALA A 1 81 ? -13.604 1.960 19.274 1.00 90.69 81 ALA A CA 1
ATOM 590 C C . ALA A 1 81 ? -13.193 1.787 20.746 1.00 90.69 81 ALA A C 1
ATOM 592 O O . ALA A 1 81 ? -14.040 1.546 21.602 1.00 90.69 81 ALA A O 1
ATOM 593 N N . ARG A 1 82 ? -11.910 1.981 21.081 1.00 90.00 82 ARG A N 1
ATOM 594 C CA . ARG A 1 82 ? -11.425 1.914 22.472 1.00 90.00 82 ARG A CA 1
ATOM 595 C C . ARG A 1 82 ? -12.023 3.012 23.345 1.00 90.00 82 ARG A C 1
ATOM 597 O O . ARG A 1 82 ? -12.323 2.752 24.508 1.00 90.00 82 ARG A O 1
ATOM 604 N N . ARG A 1 83 ? -12.189 4.227 2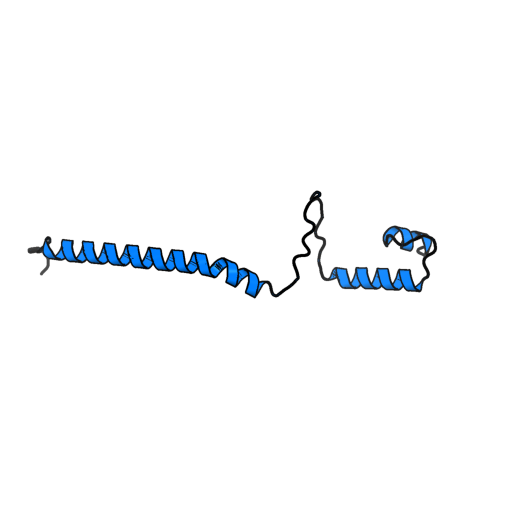2.814 1.00 86.75 83 ARG A N 1
ATOM 605 C CA . ARG A 1 83 ? -12.855 5.324 23.531 1.00 86.75 83 ARG A CA 1
ATOM 606 C C . ARG A 1 83 ? -14.322 4.998 23.792 1.00 86.75 83 ARG A C 1
ATOM 608 O O . ARG A 1 83 ? -14.736 5.058 24.944 1.00 86.75 83 ARG A O 1
ATOM 615 N N . ALA A 1 84 ? -15.057 4.562 22.771 1.00 88.44 84 ALA A N 1
ATOM 616 C CA . ALA A 1 84 ? -16.447 4.136 22.917 1.00 88.44 84 ALA A CA 1
ATOM 617 C C . ALA A 1 84 ? -16.589 2.968 23.910 1.00 88.44 84 ALA A C 1
ATOM 619 O O . ALA A 1 84 ? -17.447 3.002 24.782 1.00 88.44 84 ALA A O 1
ATOM 620 N N . TYR A 1 85 ? -15.694 1.976 23.859 1.00 85.25 85 TYR A N 1
ATOM 621 C CA . TYR A 1 85 ? -15.686 0.845 24.793 1.00 85.25 85 TYR A CA 1
ATOM 622 C C . TYR A 1 85 ? -15.434 1.271 26.246 1.00 85.25 85 TYR A C 1
ATOM 624 O O . TYR A 1 85 ? -16.066 0.756 27.165 1.00 85.25 85 TYR A O 1
ATOM 632 N N . LYS A 1 86 ? -14.526 2.228 26.476 1.00 84.75 86 LYS A N 1
ATOM 633 C CA . LYS A 1 86 ? -14.296 2.791 27.815 1.00 84.75 86 LYS A CA 1
ATOM 634 C C . LYS A 1 86 ? -15.503 3.575 28.320 1.00 84.75 86 LYS A C 1
ATOM 636 O O . LYS A 1 86 ? -15.812 3.493 29.502 1.00 84.75 86 LYS A O 1
ATOM 641 N N . GLU A 1 87 ? -16.173 4.317 27.448 1.00 84.44 87 GLU A N 1
ATOM 642 C CA . GLU A 1 87 ? -17.372 5.069 27.818 1.00 84.44 87 GLU A CA 1
ATOM 643 C C . GLU A 1 87 ? -18.543 4.131 28.145 1.00 84.44 87 GLU A C 1
ATOM 645 O O . GLU A 1 87 ? -19.200 4.291 29.174 1.00 84.44 87 GLU A O 1
ATOM 650 N N . ASN A 1 88 ? -18.709 3.072 27.347 1.00 78.81 88 ASN A N 1
ATOM 651 C CA . ASN A 1 88 ? -19.682 2.012 27.594 1.00 78.81 88 ASN A CA 1
ATOM 652 C C . ASN A 1 88 ? -19.414 1.273 28.906 1.00 78.81 88 ASN A C 1
ATOM 654 O O . ASN A 1 88 ? -20.369 0.944 29.591 1.00 78.81 88 ASN A O 1
ATOM 658 N N . GLN A 1 89 ? -18.156 1.049 29.297 1.00 76.12 89 GLN A N 1
ATOM 659 C CA . GLN A 1 89 ? -17.829 0.450 30.600 1.00 76.12 89 GLN A CA 1
ATOM 660 C C . GLN A 1 89 ? -18.161 1.360 31.786 1.00 76.12 89 GLN A C 1
ATOM 662 O O . GLN A 1 89 ? -18.512 0.865 32.850 1.00 76.12 89 GLN A O 1
ATOM 667 N N . LYS A 1 90 ? -18.059 2.684 31.627 1.00 75.50 90 LYS A N 1
ATOM 668 C CA . LYS A 1 90 ? -18.444 3.626 32.689 1.00 75.50 90 LYS A CA 1
ATOM 669 C C . LYS A 1 90 ? -19.960 3.697 32.868 1.00 75.50 90 LYS A C 1
ATOM 671 O O . LYS A 1 90 ? -20.426 3.828 33.992 1.00 75.50 90 LYS A O 1
ATOM 676 N N . HIS A 1 91 ? -20.711 3.632 31.767 1.00 70.38 91 HIS A N 1
ATOM 677 C CA . HIS A 1 91 ? -22.178 3.665 31.791 1.00 70.38 91 HIS A CA 1
ATOM 678 C C . HIS A 1 91 ? -22.807 2.294 32.064 1.00 70.38 91 HIS A C 1
ATOM 680 O O . HIS A 1 91 ? -23.874 2.212 32.664 1.00 70.38 91 HIS A O 1
ATOM 686 N N . SER A 1 92 ? -22.139 1.213 31.669 1.00 60.69 92 SER A N 1
ATOM 687 C CA . SER A 1 92 ? -22.541 -0.162 31.964 1.00 60.69 92 SER A CA 1
ATOM 688 C C . SER A 1 92 ? -21.858 -0.611 33.250 1.00 60.69 92 SER A C 1
ATOM 690 O O . SER A 1 92 ? -20.945 -1.434 33.231 1.00 60.69 92 SER A O 1
ATOM 692 N N . SER A 1 93 ? -22.305 -0.070 34.384 1.00 63.06 93 SER A N 1
ATOM 693 C CA . SER A 1 93 ? -22.079 -0.726 35.671 1.00 63.06 93 SER A CA 1
ATOM 694 C C . SER A 1 93 ? -22.899 -2.016 35.653 1.00 63.06 93 SER A C 1
ATOM 696 O O . SER A 1 93 ? -24.094 -2.010 35.950 1.00 63.06 93 SER A O 1
ATOM 698 N N . SER A 1 94 ? -22.296 -3.115 35.188 1.00 66.69 94 SER A N 1
ATOM 699 C CA . SER A 1 94 ? -22.929 -4.430 35.173 1.00 66.69 94 SER A CA 1
ATOM 700 C C . SER A 1 94 ? -23.004 -4.949 36.604 1.00 66.69 94 SER A C 1
ATOM 702 O O . SER A 1 94 ? -22.245 -5.825 37.014 1.00 66.69 94 SER A O 1
ATOM 704 N N . HIS A 1 95 ? -23.949 -4.422 37.372 1.00 67.69 95 HIS A N 1
ATOM 705 C CA . HIS A 1 95 ? -24.535 -5.160 38.478 1.00 67.69 95 HIS A CA 1
ATOM 706 C C . HIS A 1 95 ? -25.354 -6.290 37.843 1.00 67.69 95 HIS A C 1
ATOM 708 O O . HIS A 1 95 ? -26.573 -6.219 37.741 1.00 67.69 95 HIS A O 1
ATOM 714 N N . ASN A 1 96 ? -24.654 -7.261 37.251 1.00 66.25 96 ASN A N 1
ATOM 715 C CA . ASN A 1 96 ? -25.250 -8.443 36.664 1.00 66.25 96 ASN A CA 1
ATOM 716 C C . ASN A 1 96 ? -25.391 -9.458 37.799 1.00 66.25 96 ASN A C 1
ATOM 718 O O . ASN A 1 96 ? -24.382 -10.034 38.199 1.00 66.25 96 ASN A O 1
ATOM 722 N N . PRO A 1 97 ? -26.607 -9.689 38.316 1.00 70.00 97 PRO A N 1
ATOM 723 C CA . PRO A 1 97 ? -26.814 -10.583 39.449 1.00 70.00 97 PRO A CA 1
ATOM 724 C C . PRO A 1 97 ? -26.672 -12.073 39.080 1.00 70.00 97 PRO A C 1
ATOM 726 O O . PRO A 1 97 ? -26.901 -12.925 39.930 1.00 70.00 97 PRO A O 1
ATOM 729 N N . PHE A 1 98 ? -26.329 -12.400 37.826 1.00 72.81 98 PHE A N 1
ATOM 730 C CA . PHE A 1 98 ? -26.167 -13.770 37.323 1.00 72.81 98 PHE A CA 1
ATOM 731 C C . PHE A 1 98 ? -24.733 -14.117 36.893 1.00 72.81 98 PHE A C 1
ATOM 733 O O . PHE A 1 98 ? -24.480 -15.248 36.478 1.00 72.81 98 PHE A O 1
ATOM 740 N N . LEU A 1 99 ? -23.797 -13.167 36.965 1.00 55.56 99 LEU A N 1
ATOM 741 C CA . LEU A 1 99 ? -22.370 -13.491 36.986 1.00 55.56 99 LEU A CA 1
ATOM 742 C C . LEU A 1 99 ? -22.019 -13.782 38.460 1.00 55.56 99 LEU A C 1
ATOM 744 O O . LEU A 1 99 ? -22.327 -12.925 39.288 1.00 55.56 99 LEU A O 1
ATOM 748 N N . PRO A 1 100 ? -21.491 -14.977 38.798 1.00 62.59 100 PRO A N 1
ATOM 749 C CA . PRO A 1 100 ? -21.179 -15.351 40.180 1.00 62.59 100 PRO A CA 1
ATOM 750 C C . PRO A 1 100 ? -20.124 -14.445 40.824 1.00 62.59 100 PRO A C 1
ATOM 752 O O . PRO A 1 100 ? -19.278 -13.893 40.081 1.00 62.59 100 PRO A O 1
#